Protein AF-A0A520GBM7-F1 (afdb_monomer_lite)

Foldseek 3Di:
DCLLLVAQLLLVLCLVPNPVRSVVLVVLVVQLVVQVDQDPDPNDGSVVVNVVSLVVNLVSQVVSLQVLLVLLCVLLVHRQPCLVVQLVQAPRNRPRNNVLSLCSSLQAWDDDPPGGIHNPVGHHDDPVSVVVSVSSSVSSNVVSVVVSVVSNVVVD

Sequence (156 aa):
ENLNDSVVAPLFWFVLFGLPGAALYRYANTADAMWGYPGERNGRDWQWAGKWAARVDDVLSWIPARITALLLALAVWRWPRGLWCEAHRTPSPNSGWPMAAMALSLGVRLGKPGVYMLHAAGRAAAAGDLSRAVSWCGRVVWLAALTATCALAFRQ

Structure (mmCIF, N/CA/C/O backbone):
data_AF-A0A520GBM7-F1
#
_entry.id   AF-A0A520GBM7-F1
#
loop_
_atom_site.group_PDB
_atom_site.id
_atom_site.type_symbol
_atom_site.label_atom_id
_atom_site.label_alt_id
_atom_site.label_comp_id
_atom_site.label_asym_id
_atom_site.label_entity_id
_atom_site.label_seq_id
_atom_site.pdbx_PDB_ins_code
_atom_site.Cartn_x
_atom_site.Cartn_y
_atom_site.Cartn_z
_atom_site.occupancy
_atom_site.B_iso_or_equiv
_atom_site.auth_seq_id
_atom_site.auth_comp_id
_atom_site.auth_asym_id
_atom_site.auth_atom_id
_atom_site.pdbx_PDB_model_num
ATOM 1 N N . GLU A 1 1 ? 5.849 2.462 -1.791 1.00 86.50 1 GLU A N 1
ATOM 2 C CA . GLU A 1 1 ? 6.225 2.662 -0.383 1.00 86.50 1 GLU A CA 1
ATOM 3 C C . GLU A 1 1 ? 5.300 3.696 0.238 1.00 86.50 1 GLU A C 1
ATOM 5 O O . GLU A 1 1 ? 4.256 3.273 0.702 1.00 86.50 1 GLU A O 1
ATOM 10 N N . ASN A 1 2 ? 5.507 4.998 0.007 1.00 92.50 2 ASN A N 1
ATOM 11 C CA . ASN A 1 2 ? 4.747 6.098 0.634 1.00 92.50 2 ASN A CA 1
ATOM 12 C C . ASN A 1 2 ? 3.212 5.969 0.687 1.00 92.50 2 ASN A C 1
ATOM 14 O O . ASN A 1 2 ? 2.603 6.448 1.638 1.00 92.50 2 ASN A O 1
ATOM 18 N N . LEU A 1 3 ? 2.563 5.360 -0.314 1.00 94.81 3 LEU A N 1
ATOM 19 C CA . LEU A 1 3 ? 1.112 5.127 -0.290 1.00 94.81 3 LEU A CA 1
ATOM 20 C C . LEU A 1 3 ? 0.677 4.257 0.904 1.00 94.81 3 LEU A C 1
ATOM 22 O O . LEU A 1 3 ? -0.369 4.509 1.498 1.00 94.81 3 LEU A O 1
ATOM 26 N N . ASN A 1 4 ? 1.485 3.259 1.265 1.00 95.06 4 ASN A N 1
ATOM 27 C CA . ASN A 1 4 ? 1.275 2.458 2.463 1.00 95.06 4 ASN A CA 1
ATOM 28 C C . ASN A 1 4 ? 1.446 3.334 3.709 1.00 95.06 4 ASN A C 1
ATOM 30 O O . ASN A 1 4 ? 0.502 3.516 4.474 1.00 95.06 4 ASN A O 1
ATOM 34 N N . ASP A 1 5 ? 2.624 3.937 3.845 1.00 91.88 5 ASP A N 1
ATOM 35 C CA . ASP A 1 5 ? 3.070 4.561 5.096 1.00 91.88 5 ASP A CA 1
ATOM 36 C C . ASP A 1 5 ? 2.303 5.852 5.417 1.00 91.88 5 ASP A C 1
ATOM 38 O O . ASP A 1 5 ? 2.130 6.230 6.573 1.00 91.88 5 ASP A O 1
ATOM 42 N N . SER A 1 6 ? 1.808 6.544 4.389 1.00 92.69 6 SER A N 1
ATOM 43 C CA . SER A 1 6 ? 1.105 7.822 4.552 1.00 92.69 6 SER A CA 1
ATOM 44 C C . SER A 1 6 ? -0.416 7.692 4.560 1.00 92.69 6 SER A C 1
ATOM 46 O O . SER A 1 6 ? -1.082 8.612 5.024 1.00 92.69 6 SER A O 1
ATOM 48 N N . VAL A 1 7 ? -0.979 6.596 4.037 1.00 95.69 7 VAL A N 1
ATOM 49 C CA . VAL A 1 7 ? -2.438 6.464 3.876 1.00 95.69 7 VAL A CA 1
ATOM 50 C C . VAL A 1 7 ? -2.948 5.146 4.433 1.00 95.69 7 VAL A C 1
ATOM 52 O O . VAL A 1 7 ? -3.702 5.147 5.403 1.00 95.69 7 VAL A O 1
ATOM 55 N N . VAL A 1 8 ? -2.558 4.020 3.832 1.00 97.12 8 VAL A N 1
ATOM 56 C CA . VAL A 1 8 ? -3.196 2.730 4.131 1.00 97.12 8 VAL A CA 1
ATOM 57 C C . VAL A 1 8 ? -2.896 2.273 5.556 1.00 97.12 8 VAL A C 1
ATOM 59 O O . VAL A 1 8 ? -3.814 1.859 6.258 1.00 97.12 8 VAL A O 1
ATOM 62 N N . ALA A 1 9 ? -1.650 2.380 6.012 1.00 95.81 9 ALA A N 1
ATOM 63 C CA . ALA A 1 9 ? -1.266 1.952 7.351 1.00 95.81 9 ALA A CA 1
ATOM 64 C C . ALA A 1 9 ? -1.853 2.837 8.469 1.00 95.81 9 ALA A C 1
ATOM 66 O O . ALA A 1 9 ? -2.454 2.275 9.389 1.00 95.81 9 ALA A O 1
ATOM 67 N N . PRO A 1 10 ? -1.817 4.185 8.389 1.00 95.56 10 PRO A N 1
ATOM 68 C CA . PRO A 1 10 ? -2.539 5.030 9.340 1.00 95.56 10 PRO A CA 1
ATOM 69 C C . PRO A 1 10 ? -4.045 4.738 9.391 1.00 95.56 10 PRO A C 1
ATOM 71 O O . PRO A 1 10 ? -4.602 4.620 10.482 1.00 95.56 10 PRO A O 1
ATOM 74 N N . LEU A 1 11 ? -4.705 4.577 8.234 1.00 96.06 11 LEU A N 1
ATOM 75 C CA . LEU A 1 11 ? -6.137 4.252 8.175 1.00 96.06 11 LEU A CA 1
ATOM 76 C C . LEU A 1 11 ? -6.438 2.872 8.764 1.00 96.06 11 LEU A C 1
ATOM 78 O O . LEU A 1 11 ? -7.418 2.717 9.486 1.00 96.06 11 LEU A O 1
ATOM 82 N N . PHE A 1 12 ? -5.592 1.879 8.498 1.00 96.62 12 PHE A N 1
ATOM 83 C CA . PHE A 1 12 ? -5.734 0.538 9.057 1.00 96.62 12 PHE A CA 1
ATOM 84 C C . PHE A 1 12 ? -5.725 0.567 10.591 1.00 96.62 12 PHE A C 1
ATOM 86 O O . PHE A 1 12 ? -6.650 0.065 11.230 1.00 96.62 12 PHE A O 1
ATOM 93 N N . TRP A 1 13 ? -4.728 1.221 11.193 1.00 96.69 13 TRP A N 1
ATOM 94 C CA . TRP A 1 13 ? -4.644 1.329 12.650 1.00 96.69 13 TRP A CA 1
ATOM 95 C C . TRP A 1 13 ? -5.731 2.233 13.245 1.00 96.69 13 TRP A C 1
ATOM 97 O O . TRP A 1 13 ? -6.181 1.977 14.364 1.00 96.69 13 TRP A O 1
ATOM 107 N N . PHE A 1 14 ? -6.216 3.228 12.491 1.00 96.12 14 PHE A N 1
ATOM 108 C CA . PHE A 1 14 ? -7.390 4.019 12.867 1.00 96.12 14 PHE A CA 1
ATOM 109 C C . PHE A 1 14 ? -8.661 3.169 12.962 1.00 96.12 14 PHE A C 1
ATOM 111 O O . PHE A 1 14 ? -9.407 3.281 13.929 1.00 96.12 14 PHE A O 1
ATOM 118 N N . VAL A 1 15 ? -8.912 2.288 11.994 1.00 95.62 15 VAL A N 1
ATOM 119 C CA . VAL A 1 15 ? -10.099 1.416 12.012 1.00 95.62 15 VAL A CA 1
ATOM 120 C C . VAL A 1 15 ? -10.070 0.463 13.213 1.00 95.62 15 VAL A C 1
ATOM 122 O O . VAL A 1 15 ? -11.101 0.233 13.850 1.00 95.62 15 VAL A O 1
ATOM 125 N N . LEU A 1 16 ? -8.891 -0.061 13.562 1.00 94.69 16 LEU A N 1
ATOM 126 C CA . LEU A 1 16 ? -8.734 -0.993 14.681 1.00 94.69 16 LEU A CA 1
ATOM 127 C C . LEU A 1 16 ? -8.828 -0.305 16.049 1.00 94.69 16 LEU A C 1
ATOM 129 O O . LEU A 1 16 ? -9.579 -0.758 16.917 1.00 94.69 16 LEU A O 1
ATOM 133 N N . PHE A 1 17 ? -8.115 0.804 16.247 1.00 94.75 17 PHE A N 1
ATOM 134 C CA . PHE A 1 17 ? -7.927 1.401 17.576 1.00 94.75 17 PHE A CA 1
ATOM 135 C C . PHE A 1 17 ? -8.290 2.888 17.665 1.00 94.75 17 PHE A C 1
ATOM 137 O O . PHE A 1 17 ? -8.017 3.527 18.679 1.00 94.75 17 PHE A O 1
ATOM 144 N N . GLY A 1 18 ? -8.903 3.458 16.631 1.00 94.25 18 GLY A N 1
ATOM 145 C CA . GLY A 1 18 ? -9.237 4.877 16.565 1.00 94.25 18 GLY A CA 1
ATOM 146 C C . GLY A 1 18 ? -8.004 5.777 16.456 1.00 94.25 18 GLY A C 1
ATOM 147 O O . GLY A 1 18 ? -6.927 5.362 16.019 1.00 94.25 18 GLY A O 1
ATOM 148 N N . LEU A 1 19 ? -8.158 7.035 16.881 1.00 93.31 19 LEU A N 1
ATOM 149 C CA . LEU A 1 19 ? -7.082 8.036 16.856 1.00 93.31 19 LEU A CA 1
ATOM 150 C C . LEU A 1 19 ? -5.781 7.569 17.541 1.00 93.31 19 LEU A C 1
ATOM 152 O O . LEU A 1 19 ? -4.720 7.791 16.953 1.00 93.31 19 LEU A O 1
ATOM 156 N N . PRO A 1 20 ? -5.812 6.888 18.709 1.00 93.88 20 PRO A N 1
ATOM 157 C CA . PRO A 1 20 ? -4.594 6.377 19.337 1.00 93.88 20 PRO A CA 1
ATOM 158 C C . PRO A 1 20 ? -3.796 5.417 18.446 1.00 93.88 20 PRO A C 1
ATOM 160 O O . PRO A 1 20 ? -2.572 5.510 18.398 1.00 93.88 20 PRO A O 1
ATOM 163 N N . GLY A 1 21 ? -4.470 4.533 17.699 1.00 93.38 21 GLY A N 1
ATOM 164 C CA . GLY A 1 21 ? -3.806 3.593 16.789 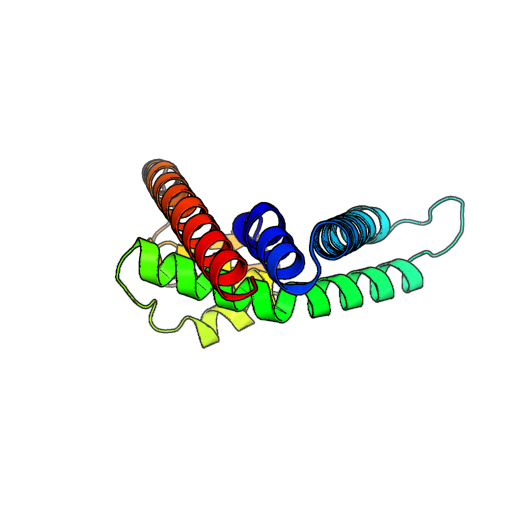1.00 93.38 21 GLY A CA 1
ATOM 165 C C . GLY A 1 21 ? -3.083 4.294 15.646 1.00 93.38 21 GLY A C 1
ATOM 166 O O . GLY A 1 21 ? -1.916 4.011 15.374 1.00 93.38 21 GLY A O 1
ATOM 167 N N . ALA A 1 22 ? -3.758 5.250 15.005 1.00 93.38 22 ALA A N 1
ATOM 168 C CA . ALA A 1 22 ? -3.166 6.041 13.930 1.00 93.38 22 ALA A CA 1
ATOM 169 C C . ALA A 1 22 ? -1.961 6.865 14.417 1.00 93.38 22 ALA A C 1
ATOM 171 O O . ALA A 1 22 ? -0.931 6.917 13.742 1.00 93.38 22 ALA A O 1
ATOM 172 N N . ALA A 1 23 ? -2.072 7.474 15.603 1.00 91.81 23 ALA A N 1
ATOM 173 C CA . ALA A 1 23 ? -0.992 8.242 16.215 1.00 91.81 23 ALA A CA 1
ATOM 174 C C . ALA A 1 23 ? 0.218 7.360 16.556 1.00 91.81 23 ALA A C 1
ATOM 176 O O . ALA A 1 23 ? 1.350 7.743 16.260 1.00 91.81 23 ALA A O 1
ATOM 177 N N . LEU A 1 24 ? -0.012 6.165 17.113 1.00 91.44 24 LEU A N 1
ATOM 178 C CA . LEU A 1 24 ? 1.048 5.208 17.431 1.00 91.44 24 LEU A CA 1
ATOM 179 C C . LEU A 1 24 ? 1.810 4.775 16.176 1.00 91.44 24 LEU A C 1
ATOM 181 O O . LEU A 1 24 ? 3.040 4.794 16.171 1.00 91.44 24 LEU A O 1
ATOM 185 N N . TYR A 1 25 ? 1.092 4.438 15.101 1.00 91.31 25 TYR A N 1
ATOM 186 C CA . TYR A 1 25 ? 1.722 4.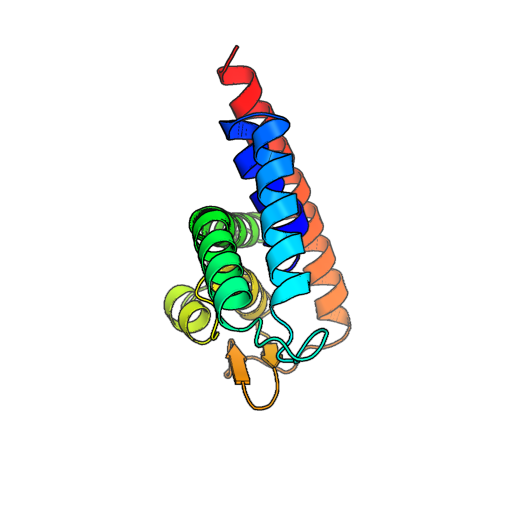093 13.829 1.00 91.31 25 TYR A CA 1
ATOM 187 C C . TYR A 1 25 ? 2.561 5.252 13.288 1.00 91.31 25 TYR A C 1
ATOM 189 O O . TYR A 1 25 ? 3.722 5.071 12.925 1.00 91.31 25 TYR A O 1
ATOM 197 N N . ARG A 1 26 ? 1.999 6.469 13.277 1.00 90.06 26 ARG A N 1
ATOM 198 C CA . ARG A 1 26 ? 2.712 7.642 12.767 1.00 90.06 26 ARG A CA 1
ATOM 199 C C . ARG A 1 26 ? 3.966 7.945 13.581 1.00 90.06 26 ARG A C 1
ATOM 201 O O . ARG A 1 26 ? 4.982 8.331 13.004 1.00 90.06 26 ARG A O 1
ATOM 208 N N . TYR A 1 27 ? 3.899 7.756 14.896 1.00 87.62 27 TYR A N 1
ATOM 209 C CA . TYR A 1 27 ? 5.049 7.877 15.780 1.00 87.62 27 TYR A CA 1
ATOM 210 C C . TYR A 1 27 ? 6.123 6.836 15.452 1.00 87.62 27 TYR A C 1
ATOM 212 O O . TYR A 1 27 ? 7.269 7.223 15.249 1.00 87.62 27 TYR A O 1
ATOM 220 N N . ALA A 1 28 ? 5.762 5.554 15.333 1.00 85.62 28 ALA A N 1
ATOM 221 C CA . ALA A 1 28 ? 6.704 4.485 14.995 1.00 85.62 28 ALA A CA 1
ATOM 222 C C . ALA A 1 28 ? 7.399 4.736 13.647 1.00 85.62 28 ALA A C 1
ATOM 224 O O . ALA A 1 28 ? 8.626 4.704 13.577 1.00 85.62 28 ALA A O 1
ATOM 225 N N . ASN A 1 29 ? 6.629 5.105 12.621 1.00 84.06 29 ASN A N 1
ATOM 226 C CA . ASN A 1 29 ? 7.153 5.426 11.295 1.00 84.06 29 ASN A CA 1
ATOM 227 C C . ASN A 1 29 ? 8.102 6.636 11.307 1.00 84.06 29 ASN A C 1
ATOM 229 O O . ASN A 1 29 ? 9.138 6.650 10.645 1.00 84.06 29 ASN A O 1
ATOM 233 N N . THR A 1 30 ? 7.782 7.653 12.111 1.00 82.94 30 THR A N 1
ATOM 234 C CA . THR A 1 30 ? 8.655 8.824 12.280 1.00 82.94 30 THR A CA 1
ATOM 235 C C . THR A 1 30 ? 9.921 8.469 13.064 1.00 82.94 30 THR A C 1
ATOM 237 O O . THR A 1 30 ? 11.006 8.930 12.715 1.00 82.94 30 THR A O 1
ATOM 240 N N . ALA A 1 31 ? 9.805 7.646 14.109 1.00 80.06 31 ALA A N 1
ATOM 241 C CA . ALA A 1 31 ? 10.935 7.200 14.916 1.00 80.06 31 ALA A CA 1
ATOM 242 C C . ALA A 1 31 ? 11.927 6.369 14.090 1.00 80.06 31 ALA A C 1
ATOM 244 O O . ALA A 1 31 ? 13.131 6.596 14.200 1.00 80.06 31 ALA A O 1
ATOM 245 N N . ASP A 1 32 ? 11.437 5.480 13.219 1.00 75.81 32 ASP A N 1
ATOM 246 C CA . ASP A 1 32 ? 12.279 4.740 12.275 1.00 75.81 32 ASP A CA 1
ATOM 247 C C . ASP A 1 32 ? 13.040 5.690 11.335 1.00 75.81 32 ASP A C 1
ATOM 249 O O . ASP A 1 32 ? 14.268 5.645 11.258 1.00 75.81 32 ASP A O 1
ATOM 253 N N . ALA A 1 33 ? 12.352 6.662 10.728 1.00 69.50 33 ALA A N 1
ATOM 254 C CA . ALA A 1 33 ? 12.995 7.650 9.859 1.00 69.50 33 ALA A CA 1
ATOM 255 C C . ALA A 1 33 ? 14.038 8.528 10.588 1.00 69.50 33 ALA A C 1
ATOM 257 O O . ALA A 1 33 ? 15.029 8.951 9.988 1.00 69.50 33 ALA A O 1
ATOM 258 N N . MET A 1 34 ? 13.835 8.813 11.880 1.00 72.38 34 MET A N 1
ATOM 259 C CA . MET A 1 34 ? 14.746 9.633 12.689 1.00 72.38 34 MET A CA 1
ATOM 260 C C . MET A 1 34 ? 15.952 8.860 13.238 1.00 72.38 34 MET A C 1
ATOM 262 O O . MET A 1 34 ? 17.018 9.459 13.414 1.00 72.38 34 MET A O 1
ATOM 266 N N . TRP A 1 35 ? 15.797 7.570 13.545 1.00 64.56 35 TRP A N 1
ATOM 267 C CA . TRP A 1 35 ? 16.838 6.731 14.155 1.00 64.56 35 TRP A CA 1
ATOM 268 C C . TRP A 1 35 ? 17.490 5.740 13.182 1.00 64.56 35 TRP A C 1
ATOM 270 O O . TRP A 1 35 ? 18.494 5.123 13.530 1.00 64.56 35 TRP A O 1
ATOM 280 N N . GLY A 1 36 ? 16.966 5.611 11.963 1.00 53.66 36 GLY A N 1
ATOM 281 C CA . GLY A 1 36 ? 17.488 4.736 10.913 1.00 53.66 36 GLY A CA 1
ATOM 282 C C . GLY A 1 36 ? 18.727 5.263 10.175 1.00 53.66 36 GLY A C 1
ATOM 283 O O . GLY A 1 36 ? 19.323 4.522 9.394 1.00 53.66 36 GLY A O 1
ATOM 284 N N . TYR A 1 37 ? 19.159 6.510 10.408 1.00 49.25 37 TYR A N 1
ATOM 285 C CA . TYR A 1 37 ? 20.410 7.021 9.833 1.00 49.25 37 TYR A CA 1
ATOM 286 C C . TYR A 1 37 ? 21.627 6.497 10.615 1.00 49.25 37 TYR A C 1
ATOM 288 O O . TYR A 1 37 ? 21.726 6.751 11.818 1.00 49.25 37 TYR A O 1
ATOM 296 N N . PRO A 1 38 ? 22.586 5.809 9.961 1.00 48.22 38 PRO A N 1
ATOM 297 C CA . PRO A 1 38 ? 23.817 5.384 10.610 1.00 48.22 38 PRO A CA 1
ATOM 298 C C . PRO A 1 38 ? 24.677 6.620 10.886 1.00 48.22 38 PRO A C 1
ATOM 300 O O . PRO A 1 38 ? 25.284 7.192 9.985 1.00 48.22 38 PRO A O 1
ATOM 303 N N . GLY A 1 39 ? 24.697 7.057 12.139 1.00 45.75 39 GLY A N 1
ATOM 304 C CA . GLY A 1 39 ? 25.544 8.148 12.593 1.00 45.75 39 GLY A CA 1
ATOM 305 C C . GLY A 1 39 ? 25.593 8.192 14.112 1.00 45.75 39 GLY A C 1
ATOM 306 O O . GLY A 1 39 ? 24.560 8.113 14.778 1.00 45.75 39 GLY A O 1
ATOM 307 N N . GLU A 1 40 ? 26.798 8.317 14.665 1.00 48.03 40 GLU A N 1
ATOM 308 C CA . GLU A 1 40 ? 26.986 8.684 16.065 1.00 48.03 40 GLU A CA 1
ATOM 309 C C . GLU A 1 40 ? 26.274 10.014 16.323 1.00 48.03 40 GLU A C 1
ATOM 311 O O . GLU A 1 40 ? 26.673 11.067 15.823 1.00 48.03 40 GLU A O 1
ATOM 316 N N . ARG A 1 41 ? 25.200 9.988 17.112 1.00 50.94 41 ARG A N 1
ATOM 317 C CA . ARG A 1 41 ? 24.538 11.210 17.571 1.00 50.94 41 ARG A CA 1
ATOM 318 C C . ARG A 1 41 ? 25.038 11.492 18.980 1.00 50.94 41 ARG A C 1
ATOM 320 O O . ARG A 1 41 ? 24.682 10.778 19.917 1.00 50.94 41 ARG A O 1
ATOM 327 N N . ASN A 1 42 ? 25.893 12.509 19.107 1.00 50.16 42 ASN A N 1
ATOM 328 C CA . ASN A 1 42 ? 26.606 12.882 20.339 1.00 50.16 42 ASN A CA 1
ATOM 329 C C . ASN A 1 42 ? 27.549 11.785 20.886 1.00 50.16 42 ASN A C 1
ATOM 331 O O . ASN A 1 42 ? 27.558 11.535 22.090 1.00 50.16 42 ASN A O 1
ATOM 335 N N . GLY A 1 43 ? 28.314 11.102 20.021 1.00 49.84 43 GLY A N 1
ATOM 336 C CA . GLY A 1 43 ? 29.313 10.103 20.445 1.00 49.84 43 GLY A CA 1
ATOM 337 C C . GLY A 1 43 ? 28.725 8.834 21.077 1.00 49.84 43 GLY A C 1
ATOM 338 O O . GLY A 1 43 ? 29.414 8.123 21.805 1.00 49.84 43 GLY A O 1
ATOM 339 N N . ARG A 1 44 ? 27.433 8.563 20.848 1.00 49.59 44 ARG A N 1
ATOM 340 C CA . ARG A 1 44 ? 26.756 7.329 21.260 1.00 49.59 44 ARG A CA 1
ATOM 341 C C . ARG A 1 44 ? 26.298 6.577 20.020 1.00 49.59 44 ARG A C 1
ATOM 343 O O . ARG A 1 44 ? 25.697 7.170 19.122 1.00 49.59 44 ARG A O 1
ATOM 350 N N . ASP A 1 45 ? 26.580 5.282 19.988 1.00 54.72 45 ASP A N 1
ATOM 351 C CA . ASP A 1 45 ? 26.112 4.391 18.935 1.00 54.72 45 ASP A CA 1
ATOM 352 C C . ASP A 1 45 ? 24.606 4.129 19.129 1.00 54.72 45 ASP A C 1
ATOM 354 O O . ASP A 1 45 ? 24.176 3.468 20.074 1.00 54.72 45 ASP A O 1
ATOM 358 N N . TRP A 1 46 ? 23.776 4.724 18.269 1.00 52.94 46 TRP A N 1
ATOM 359 C CA . TRP A 1 46 ? 22.315 4.572 18.298 1.00 52.94 46 TRP A CA 1
ATOM 360 C C . TRP A 1 46 ? 21.820 3.429 17.400 1.00 52.94 46 TRP A C 1
ATOM 362 O O . TRP A 1 46 ? 20.609 3.240 17.258 1.00 52.94 46 TRP A O 1
ATOM 372 N N . GLN A 1 47 ? 22.723 2.621 16.829 1.00 55.28 47 GLN A N 1
ATOM 373 C CA . GLN A 1 47 ? 22.364 1.536 15.911 1.00 55.28 47 GLN A CA 1
ATOM 374 C C . GLN A 1 47 ? 21.399 0.515 16.527 1.00 55.28 47 GLN A C 1
ATOM 376 O O . GLN A 1 47 ? 20.571 -0.055 15.814 1.00 55.28 47 GLN A O 1
ATOM 381 N N . TRP A 1 48 ? 21.466 0.269 17.839 1.00 56.69 48 TRP A N 1
ATOM 382 C CA . TRP A 1 48 ? 20.547 -0.662 18.504 1.00 56.69 48 TRP A CA 1
ATOM 383 C C . TRP A 1 48 ? 19.122 -0.108 18.598 1.00 56.69 48 TRP A C 1
ATOM 385 O O . TRP A 1 48 ? 18.175 -0.839 18.320 1.00 56.69 48 TRP A O 1
ATOM 395 N N . ALA A 1 49 ? 18.961 1.175 18.937 1.00 59.81 49 ALA A N 1
ATOM 396 C CA . ALA A 1 49 ? 17.649 1.821 19.018 1.00 59.81 49 ALA A CA 1
ATOM 397 C C . ALA A 1 49 ? 17.001 1.953 17.631 1.00 59.81 49 ALA A C 1
ATOM 399 O O . ALA A 1 49 ? 15.817 1.654 17.482 1.00 59.81 49 ALA A O 1
ATOM 400 N N . GLY A 1 50 ? 17.797 2.289 16.607 1.00 60.72 50 GLY A N 1
ATOM 401 C CA . GLY A 1 50 ? 17.353 2.293 15.211 1.00 60.72 50 GLY A CA 1
ATOM 402 C C . GLY A 1 50 ? 16.858 0.919 14.751 1.00 60.72 50 GLY A C 1
ATOM 403 O O . GLY A 1 50 ? 15.781 0.815 14.178 1.00 60.72 50 GLY A O 1
ATOM 404 N N . LYS A 1 51 ? 17.566 -0.170 15.094 1.00 66.75 51 LYS A N 1
ATOM 405 C CA . LYS A 1 51 ? 17.131 -1.544 14.766 1.00 66.75 51 LYS A CA 1
ATOM 406 C C . LYS A 1 51 ? 15.810 -1.940 15.432 1.00 66.75 51 LYS A C 1
ATOM 408 O O . LYS A 1 51 ? 15.035 -2.683 14.833 1.00 66.75 51 LYS A O 1
ATOM 413 N N . TRP A 1 52 ? 15.558 -1.502 16.665 1.00 72.94 52 TRP A N 1
ATOM 414 C CA . TRP A 1 52 ? 14.290 -1.780 17.346 1.00 72.94 52 TRP A CA 1
ATOM 415 C C . TRP A 1 52 ? 13.133 -0.979 16.750 1.00 72.94 52 TRP A C 1
ATOM 417 O O . TRP A 1 52 ? 12.081 -1.563 16.503 1.00 72.94 52 TRP A O 1
ATOM 427 N N . ALA A 1 53 ? 13.336 0.309 16.462 1.00 70.25 53 ALA A N 1
ATOM 428 C CA . ALA A 1 53 ? 12.330 1.130 15.790 1.00 70.25 53 ALA A CA 1
ATOM 429 C C . ALA A 1 53 ? 11.986 0.583 14.396 1.00 70.25 53 ALA A C 1
ATOM 431 O O . ALA A 1 53 ? 10.807 0.385 14.114 1.00 70.25 53 ALA A O 1
ATOM 432 N N . ALA A 1 54 ? 12.996 0.204 13.607 1.00 70.31 54 ALA A N 1
ATOM 433 C CA . ALA A 1 54 ? 12.811 -0.418 12.296 1.00 70.31 54 ALA A CA 1
ATOM 434 C C . ALA A 1 54 ? 12.000 -1.717 12.367 1.00 70.31 54 ALA A C 1
ATOM 436 O O . ALA A 1 54 ? 11.101 -1.942 11.565 1.00 70.31 54 ALA A O 1
ATOM 437 N N . ARG A 1 55 ? 12.258 -2.570 13.369 1.00 77.31 55 ARG A N 1
ATOM 438 C CA . ARG A 1 55 ? 11.483 -3.807 13.563 1.00 77.31 55 ARG A CA 1
ATOM 439 C C . ARG A 1 55 ? 10.033 -3.536 13.943 1.00 77.31 55 ARG A C 1
ATOM 441 O O . ARG A 1 55 ? 9.153 -4.262 13.491 1.00 77.31 55 ARG A O 1
ATOM 448 N N . VAL A 1 56 ? 9.782 -2.546 14.800 1.00 81.56 56 VAL A N 1
ATOM 449 C CA . VAL A 1 56 ? 8.415 -2.185 15.195 1.00 81.56 56 VAL A CA 1
ATOM 450 C C . VAL A 1 56 ? 7.657 -1.614 14.002 1.00 81.56 56 VAL A C 1
ATOM 452 O O . VAL A 1 56 ? 6.540 -2.062 13.755 1.00 81.56 56 VAL A O 1
ATOM 455 N N . ASP A 1 57 ? 8.257 -0.701 13.233 1.00 81.88 57 ASP A N 1
ATOM 456 C CA . ASP A 1 57 ? 7.647 -0.203 11.996 1.00 81.88 57 ASP A CA 1
ATOM 457 C C . ASP A 1 57 ? 7.373 -1.353 11.019 1.00 81.88 57 ASP A C 1
ATOM 459 O O . ASP A 1 57 ? 6.246 -1.493 10.543 1.00 81.88 57 ASP A O 1
ATOM 463 N N . ASP A 1 58 ? 8.338 -2.258 10.823 1.00 83.56 58 ASP A N 1
ATOM 464 C CA . ASP A 1 58 ? 8.164 -3.392 9.921 1.00 83.56 58 ASP A CA 1
ATOM 465 C C . ASP A 1 58 ? 7.007 -4.311 10.349 1.00 83.56 58 ASP A C 1
ATOM 467 O O . ASP A 1 58 ? 6.236 -4.788 9.512 1.00 83.56 58 ASP A O 1
ATOM 471 N N . VAL A 1 59 ? 6.844 -4.565 11.648 1.00 87.19 59 VAL A N 1
ATOM 472 C CA . VAL A 1 59 ? 5.712 -5.353 12.157 1.00 87.19 59 VAL A CA 1
ATOM 473 C C . VAL A 1 59 ? 4.397 -4.605 11.941 1.00 87.19 59 VAL A C 1
ATOM 475 O O . VAL A 1 59 ? 3.425 -5.192 11.457 1.00 87.19 59 VAL A O 1
ATOM 478 N N . LEU A 1 60 ? 4.362 -3.309 12.254 1.00 90.00 60 LEU A N 1
ATOM 479 C CA . LEU A 1 60 ? 3.153 -2.497 12.129 1.00 90.00 60 LEU A CA 1
ATOM 480 C C . LEU A 1 60 ? 2.731 -2.274 10.668 1.00 90.00 60 LEU A C 1
ATOM 482 O O . LEU A 1 60 ? 1.542 -2.114 10.387 1.00 90.00 60 LEU A O 1
ATOM 486 N N . SER A 1 61 ? 3.689 -2.293 9.744 1.00 93.06 61 SER A N 1
ATOM 487 C CA . SER A 1 61 ? 3.489 -2.122 8.305 1.00 93.06 61 SER A CA 1
ATOM 488 C C . SER A 1 61 ? 3.232 -3.446 7.571 1.00 93.06 61 SER A C 1
ATOM 490 O O . SER A 1 61 ? 2.850 -3.424 6.400 1.00 93.06 61 SER A O 1
ATOM 492 N N . TRP A 1 62 ? 3.354 -4.602 8.236 1.00 94.38 62 TRP A N 1
ATOM 493 C CA . TRP A 1 62 ? 3.249 -5.915 7.589 1.00 94.38 62 TRP A CA 1
ATOM 494 C C . TRP A 1 62 ? 1.886 -6.181 6.944 1.00 94.38 62 TRP A C 1
ATOM 496 O O . TRP A 1 62 ? 1.810 -6.481 5.747 1.00 94.38 62 TRP A O 1
ATOM 506 N N . ILE A 1 63 ? 0.797 -6.049 7.70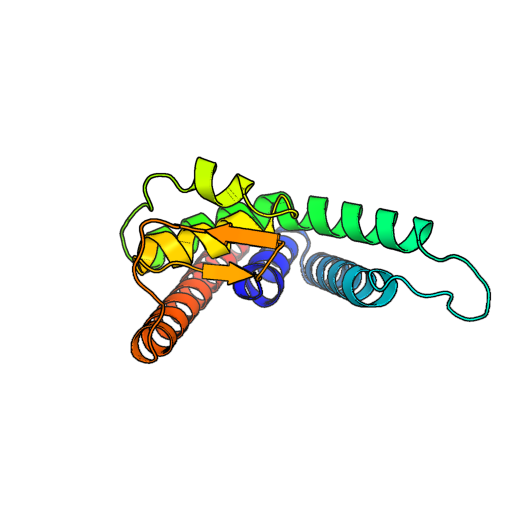6 1.00 96.38 63 ILE A N 1
ATOM 507 C CA . ILE A 1 63 ? -0.562 -6.209 7.167 1.00 96.38 63 ILE A CA 1
ATOM 508 C C . ILE A 1 63 ? -0.897 -5.060 6.196 1.00 96.38 63 ILE A C 1
ATOM 510 O O . ILE A 1 63 ? -1.285 -5.353 5.057 1.00 96.38 63 ILE A O 1
ATOM 514 N N . PRO A 1 64 ? -0.699 -3.774 6.560 1.00 96.19 64 PRO A N 1
ATOM 515 C CA . PRO A 1 64 ? -1.004 -2.657 5.669 1.00 96.19 64 PRO A CA 1
ATOM 516 C C . PRO A 1 64 ? -0.320 -2.710 4.303 1.00 96.19 64 PRO A C 1
ATOM 518 O O . PRO A 1 64 ? -0.953 -2.402 3.293 1.00 96.19 64 PRO A O 1
ATOM 521 N N . ALA A 1 65 ? 0.933 -3.163 4.224 1.00 96.75 65 ALA A N 1
ATOM 522 C CA . ALA A 1 65 ? 1.657 -3.224 2.957 1.00 96.75 65 ALA A CA 1
ATOM 523 C C . ALA A 1 65 ? 1.008 -4.202 1.965 1.00 96.75 65 ALA A C 1
ATOM 525 O O . ALA A 1 65 ? 0.904 -3.918 0.766 1.00 96.75 65 ALA A O 1
ATOM 526 N N . ARG A 1 66 ? 0.504 -5.335 2.469 1.00 97.31 66 ARG A N 1
ATOM 527 C CA . ARG A 1 66 ? -0.218 -6.346 1.679 1.00 97.31 66 ARG A CA 1
ATOM 528 C C . ARG A 1 66 ? -1.592 -5.840 1.258 1.00 97.31 66 ARG A C 1
ATOM 530 O O . ARG A 1 66 ? -1.962 -5.993 0.095 1.00 97.31 66 ARG A O 1
ATOM 537 N N . ILE A 1 67 ? -2.301 -5.164 2.165 1.00 97.62 67 ILE A N 1
ATOM 538 C CA . ILE A 1 67 ? -3.558 -4.475 1.843 1.00 97.62 67 ILE A CA 1
ATOM 539 C C . ILE A 1 67 ? -3.315 -3.426 0.752 1.00 97.62 67 ILE A C 1
ATOM 541 O O . ILE A 1 67 ? -4.069 -3.364 -0.211 1.00 97.62 67 ILE A O 1
ATOM 545 N N . THR A 1 68 ? -2.230 -2.654 0.832 1.00 97.75 68 THR A N 1
ATOM 546 C CA . THR A 1 68 ? -1.894 -1.636 -0.173 1.00 97.75 68 THR A CA 1
ATOM 547 C C . THR A 1 68 ? -1.689 -2.256 -1.555 1.00 97.75 68 THR A C 1
ATOM 549 O O . THR A 1 68 ? -2.205 -1.738 -2.544 1.00 97.75 68 THR A O 1
ATOM 552 N N . ALA A 1 69 ? -0.972 -3.380 -1.644 1.00 97.56 69 ALA A N 1
ATOM 553 C CA . ALA A 1 69 ? -0.798 -4.097 -2.906 1.00 97.56 69 ALA A CA 1
ATOM 554 C C . ALA A 1 69 ? -2.129 -4.634 -3.466 1.00 97.56 69 ALA A C 1
ATOM 556 O O . ALA A 1 69 ? -2.366 -4.543 -4.672 1.00 97.56 69 ALA A O 1
ATOM 557 N N . LEU A 1 70 ? -3.016 -5.135 -2.599 1.00 97.81 70 LEU A N 1
ATOM 558 C CA . LEU A 1 70 ? -4.363 -5.565 -2.981 1.00 97.81 70 LEU A CA 1
ATOM 559 C C . LEU A 1 70 ? -5.212 -4.392 -3.489 1.00 97.81 70 LEU A C 1
ATOM 561 O O . LEU A 1 70 ? -5.818 -4.493 -4.553 1.00 97.81 70 LEU A O 1
ATOM 565 N N . LEU A 1 71 ? -5.221 -3.265 -2.777 1.00 97.81 71 LEU A N 1
ATOM 566 C CA . LEU A 1 71 ? -5.946 -2.062 -3.187 1.00 97.81 71 LEU A CA 1
ATOM 567 C C . LEU A 1 71 ? -5.432 -1.525 -4.526 1.00 97.81 71 LEU A C 1
ATOM 569 O O . LEU A 1 71 ? -6.235 -1.117 -5.360 1.00 97.81 71 LEU A O 1
ATOM 573 N N . LEU A 1 72 ? -4.118 -1.568 -4.770 1.00 97.94 72 LEU A N 1
ATOM 574 C CA . LEU A 1 72 ? -3.543 -1.222 -6.072 1.00 97.94 72 LEU A CA 1
ATOM 575 C C . LEU A 1 72 ? -4.046 -2.152 -7.179 1.00 97.94 72 LEU A C 1
ATOM 577 O O . LEU A 1 72 ? -4.451 -1.662 -8.231 1.00 97.94 72 LEU A O 1
ATOM 581 N N . ALA A 1 73 ? -4.073 -3.466 -6.940 1.00 97.38 73 ALA A N 1
ATOM 582 C CA . ALA A 1 73 ? -4.613 -4.431 -7.896 1.00 97.38 73 ALA A CA 1
ATOM 583 C C . ALA A 1 73 ? -6.103 -4.179 -8.197 1.00 97.38 73 ALA A C 1
ATOM 585 O O . ALA A 1 73 ? -6.522 -4.263 -9.353 1.00 97.38 73 ALA A O 1
ATOM 586 N N . LEU A 1 74 ? -6.893 -3.810 -7.182 1.00 97.19 74 LEU A N 1
ATOM 587 C CA . LEU A 1 74 ? -8.301 -3.429 -7.338 1.00 97.19 74 LEU A CA 1
ATOM 588 C C . LEU A 1 74 ? -8.465 -2.109 -8.105 1.00 97.19 74 LEU A C 1
ATOM 590 O O . LEU A 1 74 ? -9.302 -2.025 -8.999 1.00 97.19 74 LEU A O 1
ATOM 594 N N . ALA A 1 75 ? -7.633 -1.101 -7.828 1.00 96.88 75 ALA A N 1
ATOM 595 C CA . ALA A 1 75 ? -7.680 0.215 -8.475 1.00 96.88 75 ALA A CA 1
ATOM 596 C C . ALA A 1 75 ? -7.454 0.164 -9.998 1.00 96.88 75 ALA A C 1
ATOM 598 O O . ALA A 1 75 ? -7.893 1.066 -10.727 1.00 96.88 75 ALA A O 1
ATOM 599 N N . VAL A 1 76 ? -6.768 -0.878 -10.473 1.00 96.12 76 VAL A N 1
ATOM 600 C CA . VAL A 1 76 ? -6.522 -1.149 -11.898 1.00 96.12 76 VAL A CA 1
ATOM 601 C C . VAL A 1 76 ? -7.299 -2.355 -12.431 1.00 96.12 76 VAL A C 1
ATOM 603 O O . VAL A 1 76 ? -7.126 -2.711 -13.594 1.00 96.12 76 VAL A O 1
ATOM 606 N N . TRP A 1 77 ? -8.132 -2.980 -11.593 1.00 96.25 77 TRP A N 1
ATOM 607 C CA . TRP A 1 77 ? -8.902 -4.188 -11.897 1.00 96.25 77 TRP A CA 1
ATOM 608 C C . TRP A 1 77 ? -8.059 -5.333 -12.488 1.00 96.25 77 TRP A C 1
ATOM 610 O O . TRP A 1 77 ? -8.460 -6.032 -13.419 1.00 96.25 77 TRP A O 1
ATOM 620 N N . ARG A 1 78 ? -6.836 -5.508 -11.975 1.00 95.94 78 ARG A N 1
ATOM 621 C CA . ARG A 1 78 ? -5.883 -6.498 -12.484 1.00 95.94 78 ARG A CA 1
ATOM 622 C C . ARG A 1 78 ? -4.914 -6.948 -11.404 1.00 95.94 78 ARG A C 1
ATOM 624 O O . ARG A 1 78 ? -4.175 -6.143 -10.845 1.00 95.94 78 ARG A O 1
ATOM 631 N N . TRP A 1 79 ? -4.832 -8.260 -11.193 1.00 96.25 79 TRP A N 1
ATOM 632 C CA . TRP A 1 79 ? -3.818 -8.836 -10.315 1.00 96.25 79 TRP A CA 1
ATOM 633 C C . TRP A 1 79 ? -2.429 -8.851 -10.988 1.00 96.25 79 TRP A C 1
ATOM 635 O O . TRP A 1 79 ? -2.288 -9.390 -12.095 1.00 96.25 79 TRP A O 1
ATOM 645 N N . PRO A 1 80 ? -1.384 -8.288 -10.355 1.00 94.12 80 PRO A N 1
ATOM 646 C CA . PRO A 1 80 ? -0.026 -8.329 -10.885 1.00 94.12 80 PRO A CA 1
ATOM 647 C C . PRO A 1 80 ? 0.592 -9.729 -10.718 1.00 94.12 80 PRO A C 1
ATOM 649 O O . PRO A 1 80 ? 0.948 -10.159 -9.621 1.00 94.12 80 PRO A O 1
ATOM 652 N N . ARG A 1 81 ? 0.742 -10.465 -11.828 1.00 95.12 81 ARG A N 1
ATOM 653 C CA . ARG A 1 81 ? 1.404 -11.783 -11.835 1.00 95.12 81 ARG A CA 1
ATOM 654 C C . ARG A 1 81 ? 2.863 -11.650 -11.395 1.00 95.12 81 ARG A C 1
ATOM 656 O O . ARG A 1 81 ? 3.561 -10.757 -11.860 1.00 95.12 81 ARG A O 1
ATOM 663 N N . GLY A 1 82 ? 3.319 -12.548 -10.523 1.00 94.62 82 GLY A N 1
ATOM 664 C CA . GLY A 1 82 ? 4.680 -12.507 -9.976 1.00 94.62 82 GLY A CA 1
ATOM 665 C C . GLY A 1 82 ? 4.876 -11.528 -8.814 1.00 94.62 82 GLY A C 1
ATOM 666 O O . GLY A 1 82 ? 6.008 -11.372 -8.364 1.00 94.62 82 GLY A O 1
ATOM 667 N N . LEU A 1 83 ? 3.800 -10.913 -8.293 1.00 96.56 83 LEU A N 1
ATOM 668 C CA . LEU A 1 83 ? 3.863 -9.959 -7.177 1.00 96.56 83 LEU A CA 1
ATOM 669 C C . LEU A 1 83 ? 4.679 -10.476 -5.996 1.00 96.56 83 LEU A C 1
ATOM 671 O O . LEU A 1 83 ? 5.531 -9.757 -5.494 1.00 96.56 83 LEU A O 1
ATOM 675 N N . TRP A 1 84 ? 4.430 -11.715 -5.574 1.00 95.38 84 TRP A N 1
ATOM 676 C CA . TRP A 1 84 ? 5.120 -12.301 -4.430 1.00 95.38 84 TRP A CA 1
ATOM 677 C C . TRP A 1 84 ? 6.634 -12.368 -4.663 1.00 95.38 84 TRP A C 1
ATOM 679 O O . TRP A 1 84 ? 7.396 -11.878 -3.836 1.00 95.38 84 TRP A O 1
ATOM 689 N N . CYS A 1 85 ? 7.076 -12.892 -5.810 1.00 95.75 85 CYS A N 1
ATOM 690 C CA . CYS A 1 85 ? 8.501 -13.002 -6.129 1.00 95.75 85 CYS A CA 1
ATOM 691 C C . CYS A 1 85 ? 9.179 -11.630 -6.217 1.00 95.75 85 CYS A C 1
ATOM 693 O O . CYS A 1 85 ? 10.293 -11.467 -5.732 1.00 95.75 85 CYS A O 1
ATOM 695 N N . GLU A 1 86 ? 8.518 -10.648 -6.832 1.00 96.00 86 GLU A N 1
ATOM 696 C CA . GLU A 1 86 ? 9.060 -9.293 -6.968 1.00 96.00 86 GLU A CA 1
ATOM 697 C C . GLU A 1 86 ? 9.086 -8.552 -5.624 1.00 96.00 86 GLU A C 1
ATOM 699 O O . GLU A 1 86 ? 10.078 -7.902 -5.307 1.00 96.00 86 GLU A O 1
ATOM 704 N N . ALA A 1 87 ? 8.054 -8.699 -4.790 1.00 95.00 87 ALA A N 1
ATOM 705 C CA . ALA A 1 87 ? 7.982 -8.050 -3.481 1.00 95.00 87 ALA A CA 1
ATOM 706 C C . ALA A 1 87 ? 9.111 -8.487 -2.530 1.00 95.00 87 ALA A C 1
ATOM 708 O O . ALA A 1 87 ? 9.537 -7.691 -1.703 1.00 95.00 87 ALA A O 1
ATOM 709 N N . HIS A 1 88 ? 9.635 -9.710 -2.666 1.00 93.94 88 HIS A N 1
ATOM 710 C CA . HIS A 1 88 ? 10.750 -10.210 -1.847 1.00 93.94 88 HIS A CA 1
ATOM 711 C C . HIS A 1 88 ? 12.138 -9.770 -2.344 1.00 93.94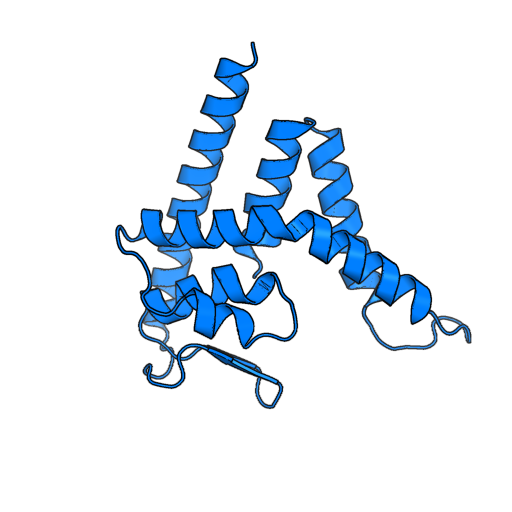 88 HIS A C 1
ATOM 713 O O . HIS A 1 88 ? 13.146 -10.155 -1.759 1.00 93.94 88 HIS A O 1
ATOM 719 N N . ARG A 1 89 ? 12.226 -8.972 -3.418 1.00 92.50 89 ARG A N 1
ATOM 720 C CA . ARG A 1 89 ? 13.510 -8.454 -3.927 1.00 92.50 89 ARG A CA 1
ATOM 721 C C .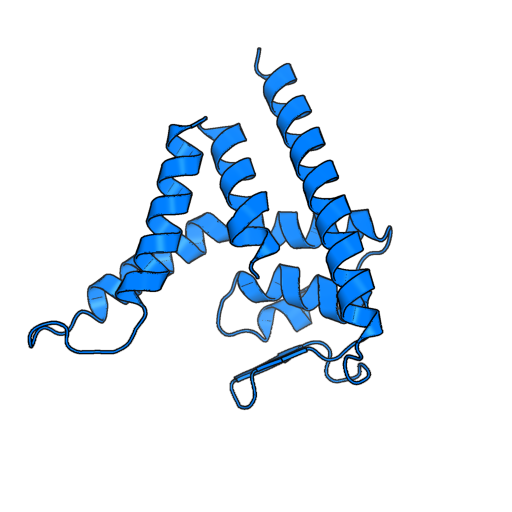 ARG A 1 89 ? 13.979 -7.186 -3.221 1.00 92.50 89 ARG A C 1
ATOM 723 O O . ARG A 1 89 ? 15.106 -6.753 -3.452 1.00 92.50 89 ARG A O 1
ATOM 730 N N . THR A 1 90 ? 13.129 -6.554 -2.416 1.00 89.81 90 THR A N 1
ATOM 731 C CA . THR A 1 90 ? 13.508 -5.379 -1.626 1.00 89.81 90 THR A CA 1
ATOM 732 C C . THR A 1 90 ? 14.105 -5.790 -0.282 1.00 89.81 90 THR A C 1
ATOM 734 O O . THR A 1 90 ? 13.666 -6.784 0.288 1.00 89.81 90 THR A O 1
ATOM 737 N N . PRO A 1 91 ? 15.050 -5.008 0.276 1.00 85.50 91 PRO A N 1
ATOM 738 C CA . PRO A 1 91 ? 15.582 -5.265 1.615 1.00 85.50 91 PRO A CA 1
ATOM 739 C C . PRO A 1 91 ? 14.513 -5.227 2.715 1.00 85.50 91 PRO A C 1
ATOM 741 O O . PRO A 1 91 ? 14.581 -6.012 3.655 1.00 85.50 91 PRO A O 1
ATOM 744 N N . SER A 1 92 ? 13.528 -4.326 2.595 1.00 84.06 92 SER A N 1
ATOM 745 C CA . SER A 1 92 ? 12.382 -4.288 3.509 1.00 84.06 92 SER A CA 1
ATOM 746 C C . SER A 1 92 ? 11.342 -5.336 3.092 1.00 84.06 92 SER A C 1
ATOM 748 O O . SER A 1 92 ? 10.984 -5.400 1.907 1.00 84.06 92 SER A O 1
ATOM 750 N N . PRO A 1 93 ? 10.801 -6.111 4.051 1.00 84.00 93 PRO A N 1
ATOM 751 C CA . PRO A 1 93 ? 9.763 -7.112 3.800 1.00 84.00 93 PRO A CA 1
ATOM 752 C C . PRO A 1 93 ? 8.396 -6.500 3.450 1.00 84.00 93 PRO A C 1
ATOM 754 O O . PRO A 1 93 ? 7.479 -7.224 3.045 1.00 84.00 93 PRO A O 1
ATOM 757 N N . ASN A 1 94 ? 8.243 -5.184 3.621 1.00 92.25 94 ASN A N 1
ATOM 758 C CA . ASN A 1 94 ? 6.973 -4.481 3.484 1.00 92.25 94 ASN A CA 1
ATOM 759 C C . ASN A 1 94 ? 6.938 -3.600 2.248 1.00 92.25 94 ASN A C 1
ATOM 761 O O . ASN A 1 94 ? 6.004 -3.699 1.452 1.00 92.25 94 ASN A O 1
ATOM 765 N N . SER A 1 95 ? 7.968 -2.780 2.041 1.00 89.75 95 SER A N 1
ATOM 766 C CA . SER A 1 95 ? 7.941 -1.776 0.979 1.00 89.75 95 SER A CA 1
ATOM 767 C C . SER A 1 95 ? 7.884 -2.383 -0.428 1.00 89.75 95 SER A C 1
ATOM 769 O O . SER A 1 95 ? 7.285 -1.793 -1.338 1.00 89.75 95 SER A O 1
ATOM 771 N N . GLY A 1 96 ? 8.404 -3.603 -0.593 1.00 94.12 96 GLY A N 1
ATOM 772 C CA . GLY A 1 96 ? 8.357 -4.367 -1.836 1.00 94.12 96 GLY A CA 1
ATOM 773 C C . GLY A 1 96 ? 6.951 -4.649 -2.350 1.00 94.12 96 GLY A C 1
ATOM 774 O O . GLY A 1 96 ? 6.739 -4.594 -3.555 1.00 94.12 96 GLY A O 1
ATOM 775 N N . TRP A 1 97 ? 5.962 -4.867 -1.481 1.00 97.25 97 TRP A N 1
ATOM 776 C CA . TRP A 1 97 ? 4.592 -5.201 -1.893 1.00 97.25 97 TRP A CA 1
ATOM 777 C C . TRP A 1 97 ? 3.916 -4.101 -2.727 1.00 97.25 97 TRP A C 1
ATOM 779 O O . TRP A 1 97 ? 3.570 -4.360 -3.885 1.00 97.25 97 TRP A O 1
ATOM 789 N N . PRO A 1 98 ? 3.740 -2.864 -2.220 1.00 96.75 98 PRO A N 1
ATOM 790 C CA . PRO A 1 98 ? 3.127 -1.796 -3.001 1.00 96.75 98 PRO A CA 1
ATOM 791 C C . PRO A 1 98 ? 3.986 -1.378 -4.201 1.00 96.75 98 PRO A C 1
ATOM 793 O O . PRO A 1 98 ? 3.444 -1.023 -5.248 1.00 96.75 98 PRO A O 1
ATOM 796 N N . MET A 1 99 ? 5.320 -1.423 -4.088 1.00 96.62 99 MET A N 1
ATOM 797 C CA . MET A 1 99 ? 6.204 -1.056 -5.199 1.00 96.62 99 MET A CA 1
ATOM 798 C C . MET A 1 99 ? 6.170 -2.081 -6.333 1.00 96.62 99 MET A C 1
ATOM 800 O O . MET A 1 99 ? 6.038 -1.693 -7.493 1.00 96.62 99 MET A O 1
ATOM 804 N N . ALA A 1 100 ? 6.234 -3.375 -6.016 1.00 96.88 100 ALA A N 1
ATOM 805 C CA . ALA A 1 100 ? 6.136 -4.447 -6.999 1.00 96.88 100 ALA A CA 1
ATOM 806 C C . ALA A 1 100 ? 4.756 -4.452 -7.662 1.00 96.88 100 ALA A C 1
ATOM 808 O O . ALA A 1 100 ? 4.671 -4.580 -8.883 1.00 96.88 100 ALA A O 1
ATOM 809 N N . ALA A 1 101 ? 3.685 -4.228 -6.890 1.00 97.50 101 ALA A N 1
ATOM 810 C CA . ALA A 1 101 ? 2.339 -4.091 -7.438 1.00 97.50 101 ALA A CA 1
ATOM 811 C C . ALA A 1 101 ? 2.268 -2.957 -8.469 1.00 97.50 101 ALA A C 1
ATOM 813 O O . ALA A 1 101 ? 1.746 -3.168 -9.562 1.00 97.50 101 ALA A O 1
ATOM 814 N N . MET A 1 102 ? 2.845 -1.789 -8.168 1.00 97.31 102 MET A N 1
ATOM 815 C CA . MET A 1 102 ? 2.891 -0.652 -9.090 1.00 97.31 102 MET A CA 1
ATOM 816 C C . MET A 1 102 ? 3.754 -0.939 -10.331 1.00 97.31 102 MET A C 1
ATOM 818 O O . MET A 1 102 ? 3.297 -0.729 -11.454 1.00 97.31 102 MET A O 1
ATOM 822 N N . ALA A 1 103 ? 4.968 -1.471 -10.147 1.00 97.12 103 ALA A N 1
ATOM 823 C CA . ALA A 1 103 ? 5.899 -1.813 -11.227 1.00 97.12 103 ALA A CA 1
ATOM 824 C C . ALA A 1 103 ? 5.275 -2.799 -12.231 1.00 97.12 103 ALA A C 1
ATOM 826 O O . ALA A 1 103 ? 5.217 -2.532 -13.433 1.00 97.12 103 ALA A O 1
ATOM 827 N N . LEU A 1 104 ? 4.714 -3.902 -11.723 1.00 97.50 104 LEU A N 1
ATOM 828 C CA . LEU A 1 104 ? 4.029 -4.927 -12.516 1.00 97.50 104 LEU A CA 1
ATOM 829 C C . LEU A 1 104 ? 2.724 -4.412 -13.145 1.00 97.50 104 LEU A C 1
ATOM 831 O O . LEU A 1 104 ? 2.319 -4.862 -14.223 1.00 97.50 104 LEU A O 1
ATOM 835 N N . SER A 1 105 ? 2.046 -3.470 -12.485 1.00 96.81 105 SER A N 1
ATOM 836 C CA . SER A 1 105 ? 0.805 -2.879 -12.999 1.00 96.81 105 SER A CA 1
ATOM 837 C C . SER A 1 105 ? 1.055 -1.921 -14.168 1.00 96.81 105 SER A C 1
ATOM 839 O O . SER A 1 105 ? 0.318 -1.944 -15.155 1.00 96.81 105 SER A O 1
ATOM 841 N N . LEU A 1 106 ? 2.124 -1.126 -14.095 1.00 96.50 106 LEU A N 1
ATOM 842 C CA . LEU A 1 106 ? 2.553 -0.207 -15.155 1.00 96.50 106 LEU A CA 1
ATOM 843 C C . LEU A 1 106 ? 3.369 -0.893 -16.266 1.00 96.50 106 LEU A C 1
ATOM 845 O O . LEU A 1 106 ? 3.533 -0.319 -17.348 1.00 96.50 106 LEU A O 1
ATOM 849 N N . GLY A 1 107 ? 3.894 -2.095 -15.999 1.00 96.69 107 GLY A N 1
ATOM 850 C CA . GLY A 1 107 ? 4.817 -2.801 -16.890 1.00 96.69 107 GLY A CA 1
ATOM 851 C C . GLY A 1 107 ? 6.189 -2.127 -16.966 1.00 96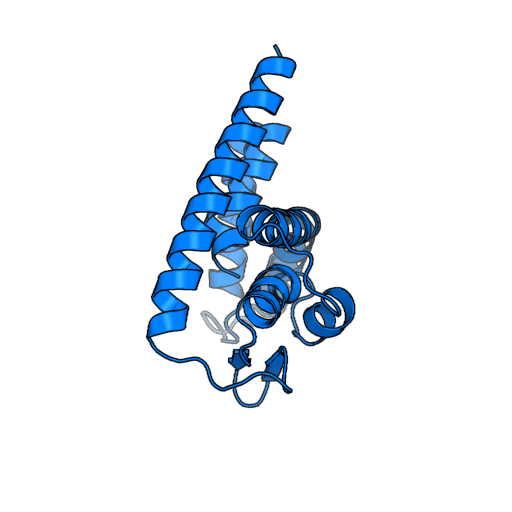.69 107 GLY A C 1
ATOM 852 O O . GLY A 1 107 ? 6.819 -2.128 -18.022 1.00 96.69 107 GLY A O 1
ATOM 853 N N . VAL A 1 108 ? 6.625 -1.493 -15.873 1.00 97.38 108 VAL A N 1
ATOM 854 C CA . VAL A 1 108 ? 7.883 -0.736 -15.807 1.00 97.38 108 VAL A CA 1
ATOM 855 C C . VAL A 1 108 ? 8.843 -1.340 -14.801 1.00 97.38 108 VAL A C 1
ATOM 857 O O . VAL A 1 108 ? 8.424 -1.885 -13.782 1.00 97.38 108 VAL A O 1
ATOM 860 N N . ARG A 1 109 ? 10.138 -1.181 -15.060 1.00 96.19 109 ARG A N 1
ATOM 861 C CA . ARG A 1 109 ? 11.185 -1.477 -14.085 1.00 96.19 109 ARG A CA 1
ATOM 862 C C . ARG A 1 109 ? 11.302 -0.330 -13.082 1.00 96.19 109 ARG A C 1
ATOM 864 O O . ARG A 1 109 ? 11.453 0.827 -13.479 1.00 96.19 109 ARG A O 1
ATOM 871 N N . LEU A 1 110 ? 11.254 -0.651 -11.792 1.00 94.75 110 LEU A N 1
ATOM 872 C CA . LEU A 1 110 ? 11.503 0.289 -10.695 1.00 94.75 110 LEU A CA 1
ATOM 873 C C . LEU A 1 110 ? 12.648 -0.249 -9.852 1.00 94.75 110 LEU A C 1
ATOM 875 O O . LEU A 1 110 ? 12.689 -1.435 -9.552 1.00 94.75 110 LEU A O 1
ATOM 879 N N . GLY A 1 111 ? 13.589 0.590 -9.452 1.00 92.44 111 GLY A N 1
ATOM 880 C CA . GLY A 1 111 ? 14.721 0.107 -8.677 1.00 92.44 111 GLY A CA 1
ATOM 881 C C . GLY A 1 111 ? 15.533 1.229 -8.076 1.00 92.44 111 GLY A C 1
ATOM 882 O O . GLY A 1 111 ? 15.531 2.353 -8.576 1.00 92.44 111 GLY A O 1
ATOM 883 N N . LYS A 1 112 ? 16.248 0.887 -7.010 1.00 89.56 112 LYS A N 1
ATOM 884 C CA . LYS A 1 112 ? 17.271 1.736 -6.412 1.00 89.56 112 LYS A CA 1
ATOM 885 C C . LYS A 1 112 ? 18.636 1.210 -6.874 1.00 89.56 112 LYS A C 1
ATOM 887 O O . LYS A 1 112 ? 18.930 0.042 -6.594 1.00 89.56 112 LYS A O 1
ATOM 892 N N . PRO A 1 113 ? 19.453 2.016 -7.585 1.00 89.31 113 PRO A N 1
ATOM 893 C CA . PRO A 1 113 ? 20.751 1.580 -8.099 1.00 89.31 113 PRO A CA 1
ATOM 894 C C . PRO A 1 113 ? 21.607 0.922 -7.013 1.00 89.31 113 PRO A C 1
ATOM 896 O O . PRO A 1 113 ? 21.746 1.468 -5.921 1.00 89.31 113 PRO A O 1
ATOM 899 N N . GLY A 1 114 ? 22.137 -0.268 -7.306 1.00 88.12 114 GLY A N 1
ATOM 900 C CA . GLY A 1 114 ? 22.981 -1.032 -6.381 1.00 88.12 114 GLY A CA 1
ATOM 901 C C . GLY A 1 114 ? 22.257 -1.701 -5.205 1.00 88.12 114 GLY A C 1
ATOM 902 O O . GLY A 1 114 ? 22.926 -2.323 -4.389 1.00 88.12 114 GLY A O 1
ATOM 903 N N . VAL A 1 115 ? 20.925 -1.598 -5.100 1.00 89.88 115 VAL A N 1
ATOM 904 C CA . VAL A 1 115 ? 20.167 -2.171 -3.971 1.00 89.88 115 VAL A CA 1
ATOM 905 C C . VAL A 1 115 ? 19.130 -3.187 -4.437 1.00 89.88 115 VAL A C 1
ATOM 907 O O . VAL A 1 115 ? 19.157 -4.331 -3.998 1.00 89.88 115 VAL A O 1
ATOM 910 N N . TYR A 1 116 ? 18.204 -2.791 -5.312 1.00 91.81 116 TYR A N 1
ATOM 911 C CA . TYR A 1 116 ? 17.157 -3.687 -5.807 1.00 91.81 116 TYR A CA 1
ATOM 912 C C . TYR A 1 116 ? 16.638 -3.250 -7.177 1.00 91.81 116 TYR A C 1
ATOM 914 O O . TYR A 1 116 ? 16.695 -2.071 -7.539 1.00 91.81 116 TYR A O 1
ATOM 922 N N . MET A 1 117 ? 16.061 -4.200 -7.914 1.00 95.62 117 MET A N 1
ATOM 923 C CA . MET A 1 117 ? 15.341 -3.945 -9.159 1.00 95.62 117 MET A CA 1
ATOM 924 C C . MET A 1 117 ? 14.082 -4.814 -9.238 1.00 95.62 117 MET A C 1
ATOM 926 O O . MET A 1 117 ? 14.149 -6.043 -9.276 1.00 95.62 117 MET A O 1
ATOM 930 N N . LEU A 1 118 ? 12.939 -4.141 -9.274 1.00 95.62 118 LEU A N 1
ATOM 931 C CA . LEU A 1 118 ? 11.604 -4.700 -9.417 1.00 95.62 118 LEU A CA 1
ATOM 932 C C . LEU A 1 118 ? 11.199 -4.717 -10.886 1.00 95.62 118 LEU A C 1
ATOM 934 O O . LEU A 1 118 ? 11.417 -3.743 -11.610 1.00 95.62 118 LEU A O 1
ATOM 938 N N . HIS A 1 119 ? 10.578 -5.819 -11.296 1.00 96.56 119 HIS A N 1
ATOM 939 C CA . HIS A 1 119 ? 10.107 -6.079 -12.649 1.00 96.56 119 HIS A CA 1
ATOM 940 C C . HIS A 1 119 ? 11.188 -5.780 -13.699 1.00 96.56 119 HIS A C 1
ATOM 942 O O . HIS A 1 119 ? 10.999 -4.982 -14.613 1.00 96.56 119 HIS A O 1
ATOM 948 N N . ALA A 1 120 ? 12.350 -6.425 -13.555 1.00 94.69 120 ALA A N 1
ATOM 949 C CA . ALA A 1 120 ? 13.529 -6.172 -14.392 1.00 94.69 120 ALA A CA 1
ATOM 950 C C . ALA A 1 120 ? 13.280 -6.372 -15.903 1.00 94.69 120 ALA A C 1
ATOM 952 O O . ALA A 1 120 ? 13.921 -5.720 -16.720 1.00 94.69 120 ALA A O 1
ATOM 953 N N . ALA A 1 121 ? 12.327 -7.241 -16.265 1.00 94.38 121 ALA A N 1
ATOM 954 C CA . ALA A 1 121 ? 11.891 -7.462 -17.647 1.00 94.38 121 ALA A CA 1
ATOM 955 C C . ALA A 1 121 ? 10.999 -6.333 -18.209 1.00 94.38 121 ALA A C 1
ATOM 957 O O . ALA A 1 121 ? 10.717 -6.308 -19.405 1.00 94.38 121 ALA A O 1
ATOM 958 N N . GLY A 1 122 ? 10.526 -5.421 -17.358 1.00 94.62 122 GLY A N 1
ATOM 959 C CA . GLY A 1 122 ? 9.711 -4.278 -17.749 1.00 94.62 122 GLY A CA 1
ATOM 960 C C . GLY A 1 122 ? 10.516 -3.193 -18.462 1.00 94.62 122 GLY A C 1
ATOM 961 O O . GLY A 1 122 ? 11.741 -3.095 -18.350 1.00 94.62 122 GLY A O 1
ATOM 962 N N . ARG A 1 123 ? 9.808 -2.313 -19.175 1.00 96.38 123 ARG A N 1
ATOM 963 C CA . ARG A 1 123 ? 10.434 -1.158 -19.838 1.00 96.38 123 ARG A CA 1
ATOM 964 C C . ARG A 1 123 ? 10.898 -0.110 -18.823 1.00 96.38 123 ARG A C 1
ATOM 966 O O . ARG A 1 123 ? 10.464 -0.099 -17.673 1.00 96.38 123 ARG A O 1
ATOM 973 N N . ALA A 1 124 ? 11.744 0.822 -19.258 1.00 95.81 124 ALA A N 1
ATOM 974 C CA . ALA A 1 124 ? 12.067 1.995 -18.450 1.00 95.81 124 ALA A CA 1
ATOM 975 C C . ALA A 1 124 ? 10.803 2.820 -18.139 1.00 95.81 124 ALA A C 1
ATOM 977 O O . ALA A 1 124 ? 9.912 2.955 -18.988 1.00 95.81 124 ALA A O 1
ATOM 978 N N . ALA A 1 125 ? 10.736 3.362 -16.921 1.00 95.06 125 ALA A N 1
ATOM 979 C CA . ALA A 1 125 ? 9.692 4.303 -16.539 1.00 95.06 125 ALA A CA 1
ATOM 980 C C . ALA A 1 125 ? 9.829 5.604 -17.349 1.00 95.06 125 ALA A C 1
ATOM 982 O O . ALA A 1 125 ? 10.933 6.102 -17.563 1.00 95.06 125 ALA A O 1
ATOM 983 N N . ALA A 1 126 ? 8.698 6.139 -17.795 1.00 95.25 126 ALA A N 1
ATOM 984 C CA . ALA A 1 126 ? 8.579 7.375 -18.554 1.00 95.25 126 ALA A CA 1
ATOM 985 C C . ALA A 1 126 ? 7.678 8.372 -17.809 1.00 95.25 126 ALA A C 1
ATOM 987 O O . ALA A 1 126 ? 6.925 7.995 -16.912 1.00 95.25 126 ALA A O 1
ATOM 988 N N . ALA A 1 127 ? 7.692 9.646 -18.208 1.00 92.88 127 ALA A N 1
ATOM 989 C CA . ALA A 1 127 ? 6.906 10.692 -17.544 1.00 92.88 127 ALA A CA 1
ATOM 990 C C . ALA A 1 127 ? 5.395 10.372 -17.470 1.00 92.88 127 ALA A C 1
ATOM 992 O O . ALA A 1 127 ? 4.757 10.618 -16.448 1.00 92.88 127 ALA A O 1
ATOM 993 N N . GLY A 1 128 ? 4.828 9.743 -18.508 1.00 93.25 128 GLY A N 1
ATOM 994 C CA . GLY A 1 128 ? 3.419 9.319 -18.526 1.00 93.25 128 GLY A CA 1
ATOM 995 C C . GLY A 1 128 ? 3.071 8.187 -17.548 1.00 93.25 128 GLY A C 1
ATOM 996 O O . GLY A 1 128 ? 1.897 7.911 -17.306 1.00 93.25 128 GLY A O 1
ATOM 997 N N . ASP A 1 129 ? 4.061 7.512 -16.964 1.00 95.75 129 ASP A N 1
ATOM 998 C CA . ASP A 1 129 ? 3.823 6.537 -15.896 1.00 95.75 129 ASP A CA 1
ATOM 999 C C . ASP A 1 129 ? 3.537 7.207 -14.567 1.00 95.75 129 ASP A C 1
ATOM 1001 O O . ASP A 1 129 ? 2.744 6.685 -13.789 1.00 95.75 129 ASP A O 1
ATOM 1005 N N . LEU A 1 130 ? 4.136 8.373 -14.325 1.00 93.69 130 LEU A N 1
ATOM 1006 C CA . LEU A 1 130 ? 3.935 9.114 -13.090 1.00 93.69 130 LEU A CA 1
ATOM 1007 C C . LEU A 1 130 ? 2.481 9.570 -12.959 1.00 93.69 130 LEU A C 1
ATOM 1009 O O . LEU A 1 130 ? 1.864 9.353 -11.919 1.00 93.69 130 LEU A O 1
ATOM 1013 N N . SER A 1 131 ? 1.904 10.137 -14.022 1.00 95.50 131 SER A N 1
ATOM 1014 C CA . SER A 1 131 ? 0.501 10.572 -14.019 1.00 95.50 131 SER A CA 1
ATOM 1015 C C . SER A 1 131 ? -0.457 9.400 -13.794 1.00 95.50 131 SER A C 1
ATOM 1017 O O . SER A 1 131 ? -1.381 9.499 -12.983 1.00 95.50 131 SER A O 1
ATOM 1019 N N . ARG A 1 132 ? -0.200 8.251 -14.434 1.00 95.69 132 ARG A N 1
ATOM 1020 C CA . ARG A 1 132 ? -0.966 7.017 -14.204 1.00 95.69 132 ARG A CA 1
ATOM 1021 C C . ARG A 1 132 ? -0.824 6.519 -12.771 1.00 95.69 132 ARG A C 1
ATOM 1023 O O . ARG A 1 132 ? -1.843 6.271 -12.132 1.00 95.69 132 ARG A O 1
ATOM 1030 N N . ALA A 1 133 ? 0.399 6.437 -12.253 1.00 95.81 133 ALA A N 1
ATOM 1031 C CA . ALA A 1 133 ? 0.672 6.011 -10.886 1.00 95.81 133 ALA A CA 1
ATOM 1032 C C . ALA A 1 133 ? -0.067 6.889 -9.869 1.00 95.81 133 ALA A C 1
ATOM 1034 O O . ALA A 1 133 ? -0.757 6.362 -9.002 1.00 95.81 133 ALA A O 1
ATOM 1035 N N . VAL A 1 134 ? -0.003 8.217 -10.019 1.00 95.75 134 VAL A N 1
ATOM 1036 C CA . VAL A 1 134 ? -0.724 9.171 -9.160 1.00 95.75 134 VAL A CA 1
ATOM 1037 C C . VAL A 1 134 ? -2.236 8.966 -9.257 1.00 95.75 134 VAL A C 1
ATOM 1039 O O . VAL A 1 134 ? -2.907 8.912 -8.227 1.00 95.75 134 VAL A O 1
ATOM 1042 N N . SER A 1 135 ? -2.780 8.777 -10.464 1.00 96.94 135 SER A N 1
ATOM 1043 C CA . SER A 1 135 ? -4.214 8.512 -10.643 1.00 96.94 135 SER A CA 1
ATOM 1044 C C . SER A 1 135 ? -4.667 7.233 -9.926 1.00 96.94 135 SER A C 1
ATOM 1046 O O . SER A 1 135 ? -5.732 7.203 -9.309 1.00 96.94 135 SER A O 1
ATOM 1048 N N . TRP A 1 136 ? -3.841 6.182 -9.949 1.00 97.12 136 TRP A N 1
ATOM 1049 C CA . TRP A 1 136 ? -4.127 4.917 -9.277 1.00 97.12 136 TRP A CA 1
ATOM 1050 C C . TRP A 1 136 ? -3.978 5.039 -7.766 1.00 97.12 136 TRP A C 1
ATOM 1052 O O . TRP A 1 136 ? -4.842 4.552 -7.044 1.00 97.12 136 TRP A O 1
ATOM 1062 N N . CYS A 1 137 ? -2.958 5.755 -7.283 1.00 96.81 137 CYS A N 1
ATOM 1063 C CA . CYS A 1 137 ? -2.839 6.109 -5.871 1.00 96.81 137 CYS A CA 1
ATOM 1064 C C . CYS A 1 137 ? -4.101 6.835 -5.388 1.00 96.81 137 CYS A C 1
ATOM 1066 O O . CYS A 1 137 ? -4.647 6.454 -4.361 1.00 96.81 137 CYS A O 1
ATOM 1068 N N . GLY A 1 138 ? -4.623 7.802 -6.153 1.00 97.25 138 GLY A N 1
ATOM 1069 C CA . GLY A 1 138 ? -5.872 8.497 -5.826 1.00 97.25 138 GLY A CA 1
ATOM 1070 C C . GLY A 1 138 ? -7.072 7.553 -5.690 1.00 97.25 138 GLY A C 1
ATOM 1071 O O . GLY A 1 138 ? -7.831 7.655 -4.730 1.00 97.25 138 GLY A O 1
ATOM 1072 N N . ARG A 1 139 ? -7.214 6.573 -6.593 1.00 97.75 139 ARG A N 1
ATOM 1073 C CA . ARG A 1 139 ? -8.245 5.524 -6.468 1.00 97.75 139 ARG A CA 1
ATOM 1074 C C . ARG A 1 139 ? -8.047 4.669 -5.221 1.00 97.75 139 ARG A C 1
ATOM 1076 O O . ARG A 1 139 ? -9.024 4.352 -4.555 1.00 97.75 139 ARG A O 1
ATOM 1083 N N . VAL A 1 140 ? -6.806 4.316 -4.889 1.00 97.81 140 VAL A N 1
ATOM 1084 C CA . VAL A 1 140 ? -6.495 3.568 -3.664 1.00 97.81 140 VAL A CA 1
ATOM 1085 C C . VAL A 1 140 ? -6.875 4.362 -2.419 1.00 97.81 140 VAL A C 1
ATOM 1087 O O . VAL A 1 140 ? -7.452 3.774 -1.513 1.00 97.81 140 VAL A O 1
ATOM 1090 N N . VAL A 1 141 ? -6.631 5.677 -2.383 1.00 97.69 141 VAL A N 1
ATOM 1091 C CA . VAL A 1 141 ? -7.084 6.533 -1.272 1.00 97.69 141 VAL A CA 1
ATOM 1092 C C . VAL A 1 141 ? -8.604 6.459 -1.120 1.00 97.69 141 VAL A C 1
ATOM 1094 O O . VAL A 1 141 ? -9.087 6.223 -0.016 1.00 97.69 141 VAL A O 1
ATOM 1097 N N . TRP A 1 142 ? -9.357 6.591 -2.217 1.00 97.81 142 TRP A N 1
ATOM 1098 C CA . TRP A 1 142 ? -10.819 6.485 -2.179 1.00 97.81 142 TRP A CA 1
ATOM 1099 C C . TRP A 1 142 ? -11.302 5.109 -1.723 1.00 97.81 142 TRP A C 1
ATOM 1101 O O . TRP A 1 142 ? -12.163 5.028 -0.851 1.00 97.81 142 TRP A O 1
ATOM 1111 N N . LEU A 1 143 ? -10.733 4.029 -2.264 1.00 97.00 143 LEU A N 1
ATOM 1112 C CA . LEU A 1 143 ? -11.072 2.666 -1.852 1.00 97.00 143 LEU A CA 1
ATOM 1113 C C . LEU A 1 143 ? -10.761 2.443 -0.367 1.00 97.00 143 LEU A C 1
ATOM 1115 O O . LEU A 1 143 ? -11.611 1.937 0.358 1.00 97.00 143 LEU A O 1
ATOM 1119 N N . ALA A 1 144 ? -9.586 2.871 0.100 1.00 96.56 144 ALA A N 1
ATOM 1120 C CA . ALA A 1 144 ? -9.197 2.769 1.501 1.00 96.56 144 ALA A CA 1
ATOM 1121 C C . ALA A 1 144 ? -10.165 3.543 2.408 1.00 96.56 144 ALA A C 1
ATOM 1123 O O . ALA A 1 144 ? -10.660 2.982 3.383 1.00 96.56 144 ALA A O 1
ATOM 1124 N N . ALA A 1 145 ? -10.496 4.788 2.056 1.00 95.62 145 ALA A N 1
ATOM 1125 C CA . ALA A 1 145 ? -11.441 5.610 2.805 1.00 95.62 145 ALA A CA 1
ATOM 1126 C C . ALA A 1 145 ? -12.834 4.967 2.871 1.00 95.62 145 ALA A C 1
ATOM 1128 O O . ALA A 1 145 ? -13.380 4.826 3.959 1.00 95.62 145 ALA A O 1
ATOM 1129 N N . LEU A 1 146 ? -13.371 4.495 1.740 1.00 96.38 146 LEU A N 1
ATOM 1130 C CA . LEU A 1 146 ? -14.664 3.807 1.696 1.00 96.38 146 LEU A CA 1
ATOM 1131 C C . LEU A 1 146 ? -14.660 2.545 2.562 1.00 96.38 146 LEU A C 1
ATOM 1133 O O . LEU A 1 146 ? -15.556 2.364 3.383 1.00 96.38 146 LEU A O 1
ATOM 1137 N N . THR A 1 147 ? -13.632 1.699 2.436 1.00 94.69 147 THR A N 1
ATOM 1138 C CA . THR A 1 147 ? -13.522 0.487 3.262 1.00 94.69 147 THR A CA 1
ATOM 1139 C C . THR A 1 147 ? -13.419 0.810 4.750 1.00 94.69 147 THR A C 1
ATOM 1141 O O . THR A 1 147 ? -14.060 0.139 5.557 1.00 94.69 147 THR A O 1
ATOM 1144 N N . ALA A 1 148 ? -12.681 1.861 5.117 1.00 94.25 148 ALA A N 1
ATOM 1145 C CA . ALA A 1 148 ? -12.559 2.310 6.497 1.00 94.25 148 ALA A CA 1
ATOM 1146 C C . ALA A 1 148 ? -13.895 2.840 7.035 1.00 94.25 148 ALA A C 1
ATOM 1148 O O . ALA A 1 148 ? -14.309 2.450 8.123 1.00 94.25 148 ALA A O 1
ATOM 1149 N N . THR A 1 149 ? -14.604 3.671 6.267 1.00 95.19 149 THR A N 1
ATOM 1150 C CA . THR A 1 149 ? -15.926 4.188 6.644 1.00 95.19 149 THR A CA 1
ATOM 1151 C C . THR A 1 149 ? -16.940 3.063 6.821 1.00 95.19 149 THR A C 1
ATOM 1153 O O . THR A 1 149 ? -17.628 3.036 7.837 1.00 95.19 149 THR A O 1
ATOM 1156 N N . CYS A 1 150 ? -16.999 2.102 5.894 1.00 94.88 150 CYS A N 1
ATOM 1157 C CA . CYS A 1 150 ? -17.860 0.931 6.042 1.00 94.88 150 CYS A CA 1
ATOM 1158 C C . CYS A 1 150 ? -17.506 0.136 7.304 1.00 94.88 150 CYS A C 1
ATOM 1160 O O . CYS A 1 150 ? -18.388 -0.144 8.109 1.00 94.88 150 CYS A O 1
ATOM 1162 N N . ALA A 1 151 ? -16.226 -0.183 7.520 1.00 93.44 151 ALA A N 1
ATOM 1163 C CA . ALA A 1 151 ? -15.787 -0.943 8.691 1.00 93.44 151 ALA A CA 1
ATOM 1164 C C . ALA A 1 151 ? -16.139 -0.251 10.019 1.00 93.44 151 ALA A C 1
ATOM 1166 O O . ALA A 1 151 ? -16.515 -0.917 10.980 1.00 93.44 151 ALA A O 1
ATOM 1167 N N . LEU A 1 152 ? -16.050 1.080 10.069 1.00 92.75 152 LEU A N 1
ATOM 1168 C CA . LEU A 1 152 ? -16.431 1.867 11.242 1.00 92.75 152 LEU A CA 1
ATOM 1169 C C . LEU A 1 152 ? -17.947 1.926 11.444 1.00 92.75 152 LEU A C 1
ATOM 1171 O O . LEU A 1 152 ? -18.395 1.877 12.585 1.00 92.75 152 LEU A O 1
ATOM 1175 N N . ALA A 1 153 ? -18.730 2.002 10.366 1.00 92.44 153 ALA A N 1
ATOM 1176 C CA . ALA A 1 153 ? -20.189 1.989 10.444 1.00 92.44 153 ALA A CA 1
ATOM 1177 C C . ALA A 1 153 ? -20.723 0.655 10.992 1.00 92.44 153 ALA A C 1
ATOM 1179 O O . ALA A 1 153 ? -21.639 0.663 11.800 1.00 92.44 153 ALA A O 1
ATOM 1180 N N . PHE A 1 154 ? -20.114 -0.477 10.621 1.00 90.19 154 PHE A N 1
ATOM 1181 C CA . PHE A 1 154 ? -20.483 -1.803 11.144 1.00 90.19 154 PHE A CA 1
ATOM 1182 C C . PHE A 1 154 ? -20.023 -2.069 12.587 1.00 90.19 154 PHE A C 1
ATOM 1184 O O . PHE A 1 154 ? -20.352 -3.111 13.150 1.00 90.19 154 PHE A O 1
ATOM 1191 N N . ARG A 1 155 ? -19.219 -1.176 13.174 1.00 81.50 155 ARG A N 1
ATOM 1192 C CA . ARG A 1 155 ? -18.725 -1.292 14.554 1.00 81.50 155 ARG A CA 1
ATOM 1193 C C . ARG A 1 155 ? -19.667 -0.636 15.576 1.00 81.50 155 ARG A C 1
ATOM 1195 O O . ARG A 1 155 ? -19.486 -0.867 16.771 1.00 81.50 155 ARG A O 1
ATOM 1202 N N . GLN A 1 156 ? -20.599 0.200 15.113 1.00 60.75 156 GLN A N 1
ATOM 1203 C CA . GLN A 1 156 ? -21.637 0.855 15.918 1.00 60.75 156 GLN A CA 1
ATOM 1204 C C . GLN A 1 156 ? -22.875 -0.033 16.017 1.00 60.75 156 GLN A C 1
ATOM 1206 O O . GLN A 1 156 ? -23.506 0.001 17.095 1.00 60.75 156 GLN A O 1
#

Secondary structure (DSSP, 8-state):
-HHIIIIIHHHHHHHHHSHHHHHHHHHHHHHHHHH-S-S-SSS---HHHHHHHHHHHHHHHHHHHHHHHHHHHHHTT---TTHHHHHTTSSSTTTHHHHHHHHHHHTEEEEETTTEEESTTSEEP-HHHHHHHHHHHHHHHHHHHHHHHHHHHTT-

pLDDT: mean 88.33, std 13.73, range [45.75, 97.94]

Radius of gyration: 16.78 Å; chains: 1; bounding box: 51×26×41 Å